Protein AF-A0A357PRB1-F1 (afdb_monomer_lite)

Foldseek 3Di:
DDQDPCAADDPDDDDDAQPDAADPCLLVLLLVLLVQAPAWDWDAHPVRWIKTKGFGPDPVCPVVNCVSCVNRRFRWDWAQDPRVVGRTTITIGTPSNCVVPPRVVVSSVSSNVSNVVPPDDDPPVVSVVSVVVVVVVVD

Sequence (139 aa):
MKIYSCVEHIKDFFNRTSTRSLSLTSTSDAALVSSLCSNVEFLRAKNGLSYFYCFMGHAENVDVCEYLLRRNGFLPRRHISRYMGGNGLVLRIPKTSYVGNAAKNDFLKNVRMNFEKHMGWDYSQQVAQIRAEMAQKTK

Structure (mmCIF, N/CA/C/O backbone):
data_AF-A0A357PRB1-F1
#
_entry.id   AF-A0A357PRB1-F1
#
loop_
_atom_site.group_PDB
_atom_site.id
_atom_site.type_symbol
_atom_site.label_atom_id
_atom_site.label_alt_id
_atom_site.label_comp_id
_atom_site.label_asym_id
_atom_site.label_entity_id
_atom_site.label_seq_id
_atom_site.pdbx_PDB_ins_code
_atom_site.Cartn_x
_atom_site.Cartn_y
_atom_site.Cartn_z
_atom_site.occupancy
_atom_site.B_iso_or_equiv
_atom_site.auth_seq_id
_atom_site.auth_comp_id
_atom_site.auth_asym_id
_atom_site.auth_atom_id
_atom_site.pdbx_PDB_model_num
ATOM 1 N N . MET A 1 1 ? 20.249 -14.865 -5.945 1.00 36.03 1 MET A N 1
ATOM 2 C CA . MET A 1 1 ? 18.871 -14.512 -6.352 1.00 36.03 1 MET A CA 1
ATOM 3 C C . MET A 1 1 ? 18.956 -13.840 -7.721 1.00 36.03 1 MET A C 1
ATOM 5 O O . MET A 1 1 ? 19.604 -12.807 -7.821 1.00 36.03 1 MET A O 1
ATOM 9 N N . LYS A 1 2 ? 18.465 -14.470 -8.800 1.00 32.59 2 LYS A N 1
ATOM 10 C CA . LYS A 1 2 ? 18.529 -13.875 -10.150 1.00 32.59 2 LYS A CA 1
ATOM 11 C C . LYS A 1 2 ? 17.484 -12.762 -10.236 1.00 32.59 2 LYS A C 1
ATOM 13 O O . LYS A 1 2 ? 16.293 -13.052 -10.236 1.00 32.59 2 LYS A O 1
ATOM 18 N N . ILE A 1 3 ? 17.931 -11.509 -10.281 1.00 36.78 3 ILE A N 1
ATOM 19 C CA . ILE A 1 3 ? 17.071 -10.353 -10.548 1.00 36.78 3 ILE A CA 1
ATOM 20 C C . ILE A 1 3 ? 16.748 -10.398 -12.041 1.00 36.78 3 ILE A C 1
ATOM 22 O O . ILE A 1 3 ? 17.558 -10.000 -12.876 1.00 36.78 3 ILE A O 1
ATOM 26 N N . TYR A 1 4 ? 15.594 -10.953 -12.399 1.00 44.44 4 TYR A N 1
ATOM 27 C CA . TYR A 1 4 ? 15.088 -10.824 -13.758 1.00 44.44 4 TYR A CA 1
ATOM 28 C C . TYR A 1 4 ? 14.690 -9.359 -13.963 1.00 44.44 4 TYR A C 1
ATOM 30 O O . TYR A 1 4 ? 13.837 -8.837 -13.248 1.00 44.44 4 TYR A O 1
ATOM 38 N N . SER A 1 5 ? 15.307 -8.669 -14.925 1.00 44.88 5 SER A N 1
ATOM 39 C CA . SER A 1 5 ? 14.973 -7.284 -15.283 1.00 44.88 5 SER A CA 1
ATOM 40 C C . SER A 1 5 ? 13.655 -7.220 -16.074 1.00 44.88 5 SER A C 1
ATOM 42 O O . SER A 1 5 ? 13.574 -6.724 -17.197 1.00 44.88 5 SER A O 1
ATOM 44 N N . CYS A 1 6 ? 12.577 -7.748 -15.498 1.00 55.31 6 CYS A N 1
ATOM 45 C CA . CYS A 1 6 ? 11.247 -7.750 -16.093 1.00 55.31 6 CYS A CA 1
ATOM 46 C C . CYS A 1 6 ? 10.588 -6.379 -15.907 1.00 55.31 6 CYS A C 1
ATOM 48 O O . CYS A 1 6 ? 9.670 -6.224 -15.111 1.00 55.31 6 CYS A O 1
ATOM 50 N N . VAL A 1 7 ? 11.066 -5.361 -16.629 1.00 60.72 7 VAL A N 1
ATOM 51 C CA . VAL A 1 7 ? 10.468 -4.019 -16.567 1.00 60.72 7 VAL A CA 1
ATOM 52 C C . VAL A 1 7 ? 9.040 -4.066 -17.126 1.00 60.72 7 VAL A C 1
ATOM 54 O O . VAL A 1 7 ? 8.821 -4.484 -18.268 1.00 60.72 7 VAL A O 1
ATOM 57 N N . GLU A 1 8 ? 8.064 -3.627 -16.333 1.00 67.19 8 GLU A N 1
ATOM 58 C CA . GLU A 1 8 ? 6.642 -3.739 -16.668 1.00 67.19 8 GLU A CA 1
ATOM 59 C C . GLU A 1 8 ? 6.157 -2.682 -17.649 1.00 67.19 8 GLU A C 1
ATOM 61 O O . GLU A 1 8 ? 6.517 -1.505 -17.567 1.00 67.19 8 GLU A O 1
ATOM 66 N N . HIS A 1 9 ? 5.280 -3.103 -18.561 1.00 64.94 9 HIS A N 1
ATOM 67 C CA . HIS A 1 9 ? 4.575 -2.204 -19.461 1.00 64.94 9 HIS A CA 1
ATOM 68 C C . HIS A 1 9 ? 3.212 -1.831 -18.868 1.00 64.94 9 HIS A C 1
ATOM 70 O O . HIS A 1 9 ? 2.280 -2.634 -18.860 1.00 64.94 9 HIS A O 1
ATOM 76 N N . ILE A 1 10 ? 3.088 -0.592 -18.397 1.00 70.88 10 ILE A N 1
ATOM 77 C CA . ILE A 1 10 ? 1.880 -0.068 -17.756 1.00 70.88 10 ILE A CA 1
ATOM 78 C C . ILE A 1 10 ? 1.281 0.994 -18.670 1.00 70.88 10 ILE A C 1
ATOM 80 O O . ILE A 1 10 ? 1.907 2.024 -18.910 1.00 70.88 10 ILE A O 1
ATOM 84 N N . LYS A 1 11 ? 0.074 0.730 -19.185 1.00 57.97 11 LYS A N 1
ATOM 85 C CA . LYS A 1 11 ? -0.655 1.649 -20.077 1.00 57.97 11 LYS A CA 1
ATOM 86 C C . LYS A 1 11 ? -1.363 2.794 -19.337 1.00 57.97 11 LYS A C 1
ATOM 88 O O . LYS A 1 11 ? -1.885 3.694 -19.984 1.00 57.97 11 LYS A O 1
ATOM 93 N N . ASP A 1 12 ? -1.385 2.772 -18.006 1.00 58.34 12 ASP A N 1
ATOM 94 C CA . ASP A 1 12 ? -2.141 3.742 -17.216 1.00 58.34 12 ASP A CA 1
ATOM 95 C C . ASP A 1 12 ? -1.406 5.090 -17.141 1.00 58.34 12 ASP A C 1
ATOM 97 O O . ASP A 1 12 ? -0.396 5.227 -16.447 1.00 58.34 12 ASP A O 1
ATOM 101 N N . PHE A 1 13 ? -1.961 6.098 -17.815 1.00 52.44 13 PHE A N 1
ATOM 102 C CA . PHE A 1 13 ? -1.603 7.510 -17.677 1.00 52.44 13 PHE A CA 1
ATOM 103 C C . PHE A 1 13 ? -2.659 8.211 -16.814 1.00 52.44 13 PHE A C 1
ATOM 105 O O . PHE A 1 13 ? -3.590 8.792 -17.356 1.00 52.44 13 PHE A O 1
ATOM 112 N N . PHE A 1 14 ? -2.582 8.150 -15.479 1.00 54.34 14 PHE A N 1
ATOM 113 C CA . PHE A 1 14 ? -3.520 8.922 -14.649 1.00 54.34 14 PHE A CA 1
ATOM 114 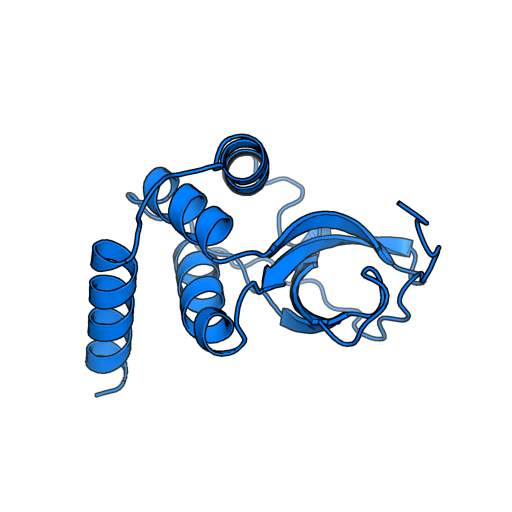C C . PHE A 1 14 ? -2.916 9.509 -13.373 1.00 54.34 14 PHE A C 1
ATOM 116 O O . PHE A 1 14 ? -2.328 8.814 -12.546 1.00 54.34 14 PHE A O 1
ATOM 123 N N . ASN A 1 15 ?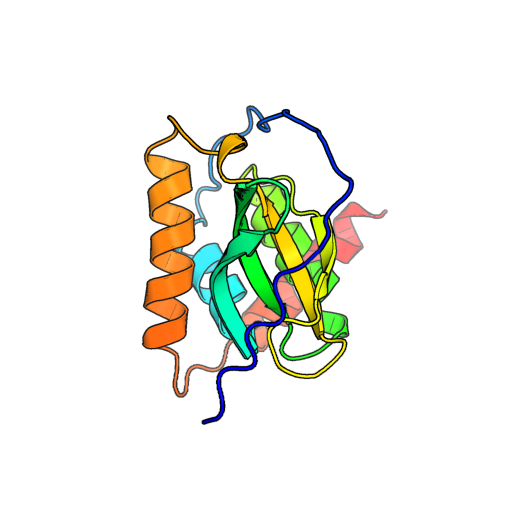 -3.171 10.812 -13.220 1.00 52.44 15 ASN A N 1
ATOM 124 C CA . ASN A 1 15 ? -2.833 11.685 -12.104 1.00 52.44 15 ASN A CA 1
ATOM 125 C C . ASN A 1 15 ? -4.115 12.075 -11.363 1.00 52.44 15 ASN A C 1
ATOM 127 O O . ASN A 1 15 ? -4.751 13.053 -11.745 1.00 52.44 15 ASN A O 1
ATOM 131 N N . ARG A 1 16 ? -4.494 11.363 -10.298 1.00 56.94 16 ARG A N 1
ATOM 132 C CA . ARG A 1 16 ? -5.254 11.993 -9.206 1.00 56.94 16 ARG A CA 1
ATOM 133 C C . ARG A 1 16 ? -4.775 11.462 -7.860 1.00 56.94 16 ARG A C 1
ATOM 135 O O . ARG A 1 16 ? -4.896 10.281 -7.547 1.00 56.94 16 ARG A O 1
ATOM 142 N N . THR A 1 17 ? -4.206 12.375 -7.089 1.00 55.75 17 THR A N 1
ATOM 143 C CA . THR A 1 17 ? -4.000 12.307 -5.644 1.00 55.75 17 THR A CA 1
ATOM 144 C C . THR A 1 17 ? -5.369 12.287 -4.962 1.00 55.75 17 THR A C 1
ATOM 146 O O . THR A 1 17 ? -6.221 13.122 -5.252 1.00 55.75 17 THR A O 1
ATOM 149 N N . SER A 1 18 ? -5.605 11.361 -4.031 1.00 65.56 18 SER A N 1
ATOM 150 C CA . SER A 1 18 ? -6.702 11.559 -3.077 1.00 65.56 18 SER A CA 1
ATOM 151 C C . SER A 1 18 ? -6.336 12.722 -2.147 1.00 65.56 18 SER A C 1
ATOM 153 O O . SER A 1 18 ? -5.207 12.783 -1.648 1.00 65.56 18 SER A O 1
ATOM 155 N N . THR A 1 19 ? -7.278 13.638 -1.912 1.00 68.75 19 THR A N 1
ATOM 156 C CA . THR A 1 19 ? -7.139 14.770 -0.975 1.00 68.75 19 THR A CA 1
ATOM 157 C C . THR A 1 19 ? -7.256 14.343 0.487 1.00 68.75 19 THR A C 1
ATOM 159 O O . THR A 1 19 ? -7.004 15.139 1.386 1.00 68.75 19 THR A O 1
ATOM 162 N N . ARG A 1 20 ? -7.602 13.076 0.744 1.00 78.69 20 ARG A N 1
ATOM 163 C CA . ARG A 1 20 ? -7.745 12.531 2.093 1.00 78.69 20 ARG A CA 1
ATOM 164 C C . ARG A 1 20 ? -6.397 12.523 2.821 1.00 78.69 20 ARG A C 1
ATOM 166 O O . ARG A 1 20 ? -5.379 12.107 2.250 1.00 78.69 20 ARG A O 1
ATOM 173 N N . SER A 1 21 ? -6.421 12.976 4.070 1.00 81.31 21 SER A N 1
ATOM 174 C CA . SER A 1 21 ? -5.319 12.892 5.029 1.00 81.31 21 SER A CA 1
ATOM 175 C C . SER A 1 21 ? -5.082 11.448 5.489 1.00 81.31 21 SER A C 1
ATOM 177 O O . SER A 1 21 ? -5.887 10.551 5.228 1.00 81.31 21 SER A O 1
ATOM 179 N N . LEU A 1 22 ? -3.944 11.218 6.149 1.00 84.38 22 LEU A N 1
ATOM 180 C CA . LEU A 1 22 ? -3.660 9.939 6.798 1.00 84.38 22 LEU A CA 1
ATOM 181 C C . LEU A 1 22 ? -4.655 9.670 7.936 1.00 84.38 22 LEU A C 1
ATOM 183 O O . LEU A 1 22 ? -5.210 10.598 8.525 1.00 84.38 22 LEU A O 1
ATOM 187 N N . SER A 1 23 ? -4.864 8.392 8.250 1.00 86.75 23 SER A N 1
ATOM 188 C CA . SER A 1 23 ? -5.656 7.990 9.411 1.00 86.75 23 SER A CA 1
ATOM 189 C C . SER A 1 23 ? -4.883 8.234 10.709 1.00 86.75 23 SER A C 1
ATOM 191 O O . SER A 1 23 ? -3.657 8.190 10.715 1.00 86.75 23 SER A O 1
ATOM 193 N N . LEU A 1 24 ? -5.586 8.393 11.834 1.00 85.88 24 LEU A N 1
ATOM 194 C CA . LEU A 1 24 ? -4.959 8.413 13.165 1.00 85.88 24 LEU A CA 1
ATOM 195 C C . LEU A 1 24 ? -4.222 7.098 13.480 1.00 85.88 24 LEU A C 1
ATOM 197 O O . LEU A 1 24 ? -3.288 7.084 14.273 1.00 85.88 24 LEU A O 1
ATOM 201 N N . THR A 1 25 ? -4.613 5.995 12.833 1.00 89.44 25 THR A N 1
ATOM 202 C CA . THR A 1 25 ? -3.988 4.672 12.977 1.00 89.44 25 THR A CA 1
ATOM 203 C C . THR A 1 25 ? -2.876 4.411 11.960 1.00 89.44 25 THR A C 1
ATOM 205 O O . THR A 1 25 ? -2.439 3.271 11.826 1.00 89.44 25 THR A O 1
ATOM 208 N N . SER A 1 26 ? -2.385 5.435 11.250 1.00 89.25 26 SER A N 1
ATOM 209 C CA . SER A 1 26 ? -1.477 5.274 10.106 1.00 89.25 26 SER A CA 1
ATOM 210 C C . SER A 1 26 ? -0.213 4.466 10.410 1.00 89.25 26 SER A C 1
ATOM 212 O O . SER A 1 26 ? 0.266 3.735 9.552 1.00 89.25 26 SER A O 1
ATOM 214 N N . THR A 1 27 ? 0.336 4.557 11.622 1.00 89.06 27 THR A N 1
ATOM 215 C CA . THR A 1 27 ? 1.520 3.772 12.013 1.00 89.06 27 THR A CA 1
ATOM 216 C C . THR A 1 27 ? 1.209 2.277 12.105 1.00 89.06 27 THR A C 1
ATOM 218 O O . THR A 1 27 ? 1.973 1.461 11.594 1.00 89.06 27 THR A O 1
ATOM 221 N N . SER A 1 28 ? 0.071 1.923 12.711 1.00 90.44 28 SER A N 1
ATOM 222 C CA . SER A 1 28 ? -0.398 0.533 12.795 1.00 90.44 28 SER A CA 1
ATOM 223 C C . SER A 1 28 ? -0.760 0.002 11.409 1.00 90.44 28 SER A C 1
ATOM 225 O O . SER A 1 28 ? -0.317 -1.072 11.012 1.00 90.44 28 SER A O 1
ATOM 227 N N . ASP A 1 29 ? -1.476 0.811 10.622 1.00 92.62 29 ASP A N 1
ATOM 228 C CA . ASP A 1 29 ? -1.865 0.465 9.256 1.00 92.62 29 ASP A CA 1
ATOM 229 C C . ASP A 1 29 ? -0.632 0.210 8.375 1.00 92.62 29 ASP A C 1
ATOM 231 O O . ASP A 1 29 ? -0.632 -0.721 7.574 1.00 92.62 29 ASP A O 1
ATOM 235 N N . ALA A 1 30 ? 0.440 0.998 8.534 1.00 92.06 30 ALA A N 1
ATOM 236 C CA . ALA A 1 30 ? 1.681 0.794 7.794 1.00 92.06 30 ALA A CA 1
ATOM 237 C C . ALA A 1 30 ? 2.334 -0.558 8.119 1.00 92.06 30 ALA A C 1
ATOM 239 O O . ALA A 1 30 ? 2.817 -1.234 7.213 1.00 92.06 30 ALA A O 1
ATOM 240 N N . ALA A 1 31 ? 2.325 -0.959 9.393 1.00 90.81 31 ALA A N 1
ATOM 241 C CA . ALA A 1 31 ? 2.865 -2.241 9.837 1.00 90.81 31 ALA A CA 1
ATOM 242 C C . ALA A 1 31 ? 2.022 -3.432 9.339 1.00 90.81 31 ALA A C 1
ATOM 244 O O . ALA A 1 31 ? 2.560 -4.423 8.840 1.00 90.81 31 ALA A O 1
ATOM 245 N N . LEU A 1 32 ? 0.693 -3.293 9.365 1.00 91.25 32 LEU A N 1
ATOM 246 C CA . LEU A 1 32 ? -0.229 -4.284 8.807 1.00 91.25 32 LEU A CA 1
ATOM 247 C C . LEU A 1 32 ? -0.065 -4.447 7.295 1.00 91.25 32 LEU A C 1
ATOM 249 O O . LEU A 1 32 ? -0.015 -5.566 6.799 1.00 91.25 32 LEU A O 1
ATOM 253 N N . VAL A 1 33 ? 0.061 -3.349 6.543 1.00 92.31 33 VAL A N 1
ATOM 254 C CA . VAL A 1 33 ? 0.303 -3.441 5.094 1.00 92.31 33 VAL A CA 1
ATOM 255 C C . VAL A 1 33 ? 1.599 -4.201 4.822 1.00 92.31 33 VAL A C 1
ATOM 257 O O . VAL A 1 33 ? 1.619 -5.052 3.937 1.00 92.31 33 VAL A O 1
ATOM 260 N N . SER A 1 34 ? 2.666 -3.940 5.581 1.00 91.12 34 SER A N 1
ATOM 261 C CA . SER A 1 34 ? 3.928 -4.657 5.394 1.00 91.12 34 SER A CA 1
ATOM 262 C C . SER A 1 34 ? 3.852 -6.143 5.728 1.00 91.12 34 SER A C 1
ATOM 264 O O . SER A 1 34 ? 4.427 -6.932 4.986 1.00 91.12 34 SER A O 1
ATOM 266 N N . SER A 1 35 ? 3.133 -6.546 6.780 1.00 90.12 35 SER A N 1
ATOM 267 C CA . SER A 1 35 ? 3.041 -7.961 7.173 1.00 90.12 35 SER A CA 1
ATOM 268 C C . SER A 1 35 ? 2.210 -8.809 6.205 1.00 90.12 35 SER A C 1
ATOM 270 O O . SER A 1 35 ? 2.413 -10.014 6.094 1.00 90.12 35 SER A O 1
ATOM 272 N N . LEU A 1 36 ? 1.298 -8.181 5.462 1.00 89.94 36 LEU A N 1
ATOM 273 C CA . LEU A 1 36 ? 0.453 -8.836 4.461 1.00 89.94 36 LEU A CA 1
ATOM 274 C C . LEU A 1 36 ? 1.143 -9.029 3.097 1.00 89.94 36 LEU A C 1
ATOM 276 O O . LEU A 1 36 ? 0.601 -9.711 2.213 1.00 89.94 36 LEU A O 1
ATOM 280 N N . CYS A 1 37 ? 2.315 -8.420 2.909 1.00 89.94 37 CYS A N 1
ATOM 281 C CA . CYS A 1 37 ? 3.069 -8.441 1.662 1.00 89.94 37 CYS A CA 1
ATOM 282 C C . CYS A 1 37 ? 4.204 -9.476 1.688 1.00 89.94 37 CYS A C 1
ATOM 284 O O . CYS A 1 37 ? 4.864 -9.666 2.701 1.00 89.94 37 CYS A O 1
ATOM 286 N N . SER A 1 38 ? 4.473 -10.107 0.543 1.00 88.62 38 SER A N 1
ATOM 287 C CA . SER A 1 38 ? 5.670 -10.930 0.314 1.00 88.62 38 SER A CA 1
ATOM 288 C C . SER A 1 38 ? 6.895 -10.094 -0.055 1.00 88.62 38 SER A C 1
ATOM 290 O O . SER A 1 38 ? 8.022 -10.525 0.168 1.00 88.62 38 SER A O 1
ATOM 292 N N . ASN A 1 39 ? 6.682 -8.915 -0.643 1.00 88.56 39 ASN A N 1
ATOM 293 C CA . ASN A 1 39 ? 7.716 -7.923 -0.917 1.00 88.56 39 ASN A CA 1
ATOM 294 C C . ASN A 1 39 ? 7.098 -6.520 -0.995 1.00 88.56 39 ASN A C 1
ATOM 296 O O . ASN A 1 39 ? 5.931 -6.364 -1.367 1.00 88.56 39 ASN A O 1
ATOM 300 N N . VAL A 1 40 ? 7.883 -5.491 -0.686 1.00 89.75 40 VAL A N 1
ATOM 301 C CA . VAL A 1 40 ? 7.482 -4.088 -0.801 1.00 89.75 40 VAL A CA 1
ATOM 302 C C . VAL A 1 40 ? 8.624 -3.282 -1.407 1.00 89.75 40 VAL A C 1
ATOM 304 O O . VAL A 1 40 ? 9.700 -3.194 -0.821 1.00 89.75 40 VAL A O 1
ATOM 307 N N . GLU A 1 41 ? 8.400 -2.652 -2.562 1.00 89.19 41 GLU A N 1
ATOM 308 C CA . GLU A 1 41 ? 9.498 -2.019 -3.297 1.00 89.19 41 GLU A CA 1
ATOM 309 C C . GLU A 1 41 ? 9.088 -0.801 -4.133 1.00 89.19 41 GLU A C 1
ATOM 311 O O . GLU A 1 41 ? 7.969 -0.694 -4.632 1.00 89.19 41 GLU A O 1
ATOM 316 N N . PHE A 1 42 ? 10.022 0.135 -4.315 1.00 89.19 42 PHE A N 1
ATOM 317 C CA . PHE A 1 42 ? 9.863 1.249 -5.248 1.00 89.19 42 PHE A CA 1
ATOM 318 C C . PHE A 1 42 ? 10.481 0.870 -6.591 1.00 89.19 42 PHE A C 1
ATOM 320 O O . PHE A 1 42 ? 11.701 0.799 -6.711 1.00 89.19 42 PHE A O 1
ATOM 327 N N . LEU A 1 43 ? 9.649 0.679 -7.613 1.00 87.31 43 LEU A N 1
ATOM 328 C CA . LEU A 1 43 ? 10.098 0.235 -8.931 1.00 87.31 43 LEU A CA 1
ATOM 329 C C . LEU A 1 43 ? 9.697 1.236 -10.010 1.00 87.31 43 LEU A C 1
ATOM 331 O O . LEU A 1 43 ? 8.638 1.871 -9.961 1.00 87.31 43 LEU A O 1
ATOM 335 N N . ARG A 1 44 ? 10.563 1.376 -11.014 1.00 84.62 44 ARG A N 1
ATOM 336 C CA . ARG A 1 44 ? 10.298 2.178 -12.209 1.00 84.62 44 ARG A CA 1
ATOM 337 C C . ARG A 1 44 ? 9.794 1.274 -13.329 1.00 84.62 44 ARG A C 1
ATOM 339 O O . ARG A 1 44 ? 10.460 0.300 -13.674 1.00 84.62 44 ARG A O 1
ATOM 346 N N . ALA A 1 45 ? 8.641 1.614 -13.896 1.00 80.81 45 ALA A N 1
ATOM 347 C CA . ALA A 1 45 ? 8.059 0.904 -15.033 1.00 80.81 45 ALA A CA 1
ATOM 348 C C . ALA A 1 45 ? 8.609 1.424 -16.374 1.00 80.81 45 ALA A C 1
ATOM 350 O O . ALA A 1 45 ? 9.241 2.482 -16.435 1.00 80.81 45 ALA A O 1
ATOM 351 N N . LYS A 1 46 ? 8.340 0.704 -17.476 1.00 77.06 46 LYS A N 1
ATOM 352 C CA . LYS A 1 46 ? 8.822 1.066 -18.828 1.00 77.06 46 LYS A CA 1
ATOM 353 C C . LYS A 1 46 ? 8.273 2.397 -19.332 1.00 77.06 46 LYS A C 1
ATOM 355 O O . LYS A 1 46 ? 8.921 3.045 -20.142 1.00 77.06 46 LYS A O 1
ATOM 360 N N . ASN A 1 47 ? 7.112 2.822 -18.836 1.00 76.62 47 ASN A N 1
ATOM 361 C CA . ASN A 1 47 ? 6.537 4.135 -19.143 1.00 76.62 47 ASN A CA 1
ATOM 362 C C . ASN A 1 47 ? 7.300 5.303 -18.477 1.00 76.62 47 ASN A C 1
ATOM 364 O O . ASN A 1 47 ? 6.880 6.451 -18.575 1.00 76.62 47 ASN A O 1
ATOM 368 N N . GLY A 1 48 ? 8.398 5.021 -17.767 1.00 78.69 48 GLY A N 1
ATOM 369 C CA . GLY A 1 48 ? 9.248 6.017 -17.127 1.00 78.69 48 GLY A CA 1
ATOM 370 C C . GLY A 1 48 ? 8.762 6.466 -15.750 1.00 78.69 48 GLY A C 1
ATOM 371 O O . GLY A 1 48 ? 9.528 7.142 -15.059 1.00 78.69 48 GLY A O 1
ATOM 372 N N . LEU A 1 49 ? 7.562 6.060 -15.325 1.00 82.94 49 LEU A N 1
ATOM 373 C CA . LEU A 1 49 ? 6.980 6.411 -14.032 1.00 82.94 49 LEU A CA 1
ATOM 374 C C . LEU A 1 49 ? 7.464 5.468 -12.923 1.00 82.94 49 LEU A C 1
ATOM 376 O O . LEU A 1 49 ? 7.695 4.275 -13.133 1.00 82.94 49 LEU A O 1
ATOM 380 N N . SER A 1 50 ? 7.608 6.020 -11.720 1.00 87.19 50 SER A N 1
ATOM 381 C CA . SER A 1 50 ? 7.913 5.259 -10.508 1.00 87.19 50 SER A CA 1
ATOM 382 C C . SER A 1 50 ? 6.640 4.943 -9.741 1.00 87.19 50 SER A C 1
ATOM 384 O O . SER A 1 50 ? 5.767 5.802 -9.597 1.00 87.19 50 SER A O 1
ATOM 386 N N . TYR A 1 51 ? 6.575 3.737 -9.195 1.00 88.94 51 TYR A N 1
ATOM 387 C CA . TYR A 1 51 ? 5.473 3.278 -8.368 1.00 88.94 51 TYR A CA 1
ATOM 388 C C . TYR A 1 51 ? 6.023 2.630 -7.103 1.00 88.94 51 TYR A C 1
ATOM 390 O O . TYR A 1 51 ? 7.102 2.038 -7.106 1.00 88.94 51 TYR A O 1
ATOM 398 N N . PHE A 1 52 ? 5.256 2.734 -6.031 1.00 91.50 52 PHE A N 1
ATOM 399 C CA . PHE A 1 52 ? 5.408 1.880 -4.869 1.00 91.50 52 PHE A CA 1
ATOM 400 C C . PHE A 1 52 ? 4.580 0.615 -5.080 1.00 91.50 52 PHE A C 1
ATOM 402 O O . PHE A 1 52 ? 3.384 0.715 -5.362 1.00 91.50 52 PHE A O 1
ATOM 409 N N . TYR A 1 53 ? 5.216 -0.544 -4.976 1.00 91.31 53 TYR A N 1
ATOM 410 C CA . TYR A 1 53 ? 4.607 -1.856 -5.131 1.00 91.31 53 TYR A CA 1
ATOM 411 C C . TYR A 1 53 ? 4.505 -2.555 -3.784 1.00 91.31 53 TYR A C 1
ATOM 413 O O . TYR A 1 53 ? 5.496 -2.699 -3.076 1.00 91.31 53 TYR A O 1
ATOM 421 N N . CYS A 1 54 ? 3.311 -3.053 -3.495 1.00 92.06 54 CYS A N 1
ATOM 422 C CA . CYS A 1 54 ? 3.040 -4.024 -2.451 1.00 92.06 54 CYS A CA 1
ATOM 423 C C . CYS A 1 54 ? 2.748 -5.360 -3.138 1.00 92.06 54 CYS A C 1
ATOM 425 O O . CYS A 1 54 ? 1.685 -5.518 -3.746 1.00 92.06 54 CYS A O 1
ATOM 427 N N . PHE A 1 55 ? 3.681 -6.305 -3.073 1.00 90.62 55 PHE A N 1
ATOM 428 C CA . PHE A 1 55 ? 3.484 -7.660 -3.578 1.00 90.62 55 PHE A CA 1
ATOM 429 C C . PHE A 1 55 ? 2.755 -8.473 -2.525 1.00 90.62 55 PHE A C 1
ATOM 431 O O . PHE A 1 55 ? 3.225 -8.569 -1.398 1.00 90.62 55 PHE A O 1
ATOM 438 N N . MET A 1 56 ? 1.596 -9.036 -2.859 1.00 91.00 56 MET A N 1
ATOM 439 C CA . MET A 1 56 ? 0.794 -9.748 -1.866 1.00 91.00 56 MET A CA 1
ATOM 440 C C . MET A 1 56 ? 1.467 -11.068 -1.472 1.00 91.00 56 MET A C 1
ATOM 442 O O . MET A 1 56 ? 2.001 -11.774 -2.329 1.00 91.00 56 MET A O 1
ATOM 446 N N . GLY A 1 57 ? 1.444 -11.410 -0.179 1.00 84.12 57 GLY A N 1
ATOM 447 C CA . GLY A 1 57 ? 1.832 -12.751 0.281 1.00 84.12 57 GLY A CA 1
ATOM 448 C C . GLY A 1 57 ? 0.804 -13.806 -0.124 1.00 84.12 57 GLY A C 1
ATOM 449 O O . GLY A 1 57 ? 1.151 -14.861 -0.644 1.00 84.12 57 GLY A O 1
ATOM 450 N N . HIS A 1 58 ? -0.476 -13.460 0.025 1.00 86.25 58 HIS A N 1
ATOM 451 C CA . HIS A 1 58 ? -1.621 -14.280 -0.362 1.00 86.25 58 HIS A CA 1
ATOM 452 C C . HIS A 1 58 ? -2.659 -13.418 -1.085 1.00 86.25 58 HIS A C 1
ATOM 454 O O . HIS A 1 58 ? -2.841 -12.247 -0.748 1.00 86.25 58 HIS A O 1
ATOM 460 N N . ALA A 1 59 ? -3.358 -13.985 -2.072 1.00 85.81 59 ALA A N 1
ATOM 461 C CA . ALA A 1 59 ? -4.306 -13.235 -2.902 1.00 85.81 59 ALA A CA 1
ATOM 462 C C . ALA A 1 59 ? -5.462 -12.618 -2.091 1.00 85.81 59 ALA A C 1
ATOM 464 O O . ALA A 1 59 ? -5.870 -11.496 -2.367 1.00 85.81 59 ALA A O 1
ATOM 465 N N . GLU A 1 60 ? -5.929 -13.307 -1.050 1.00 86.62 60 GLU A N 1
ATOM 466 C CA . GLU A 1 60 ? -6.978 -12.852 -0.121 1.00 86.62 60 GLU A CA 1
ATOM 467 C C . GLU A 1 60 ? -6.628 -11.577 0.664 1.00 86.62 60 GLU A C 1
ATOM 469 O O . GLU A 1 60 ? -7.513 -10.876 1.153 1.00 86.62 60 GLU A O 1
ATOM 474 N N . ASN A 1 61 ? -5.341 -11.240 0.780 1.00 89.12 61 ASN A N 1
ATOM 475 C CA . ASN A 1 61 ? -4.903 -10.055 1.514 1.00 89.12 61 ASN A CA 1
ATOM 476 C C . ASN A 1 61 ? -5.040 -8.771 0.692 1.00 89.12 61 ASN A C 1
ATOM 478 O O . ASN A 1 61 ? -4.936 -7.677 1.249 1.00 89.12 61 ASN A O 1
ATOM 482 N N . VAL A 1 62 ? -5.294 -8.881 -0.618 1.00 91.88 62 VAL A N 1
ATOM 483 C CA . VAL A 1 62 ? -5.366 -7.724 -1.519 1.00 91.88 62 VAL A CA 1
ATOM 484 C C . VAL A 1 62 ? -6.440 -6.730 -1.090 1.00 91.88 62 VAL A C 1
ATOM 486 O O . VAL A 1 62 ? -6.196 -5.526 -1.113 1.00 91.88 62 VAL A O 1
ATOM 489 N N . ASP A 1 63 ? -7.599 -7.223 -0.651 1.00 92.06 63 ASP A N 1
ATOM 490 C CA . ASP A 1 63 ? -8.730 -6.382 -0.261 1.00 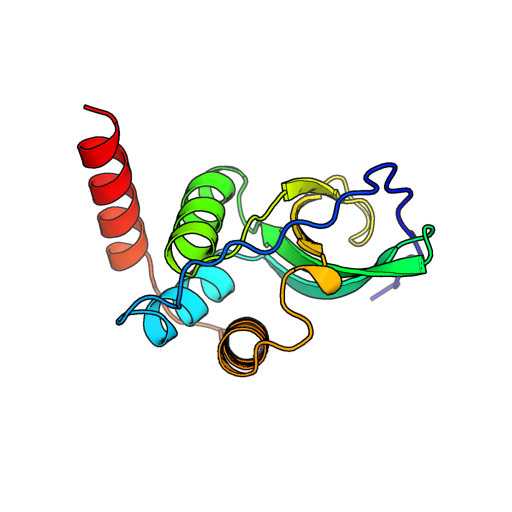92.06 63 ASP A CA 1
ATOM 491 C C . ASP A 1 63 ? -8.415 -5.615 1.032 1.00 92.06 63 ASP A C 1
ATOM 493 O O . ASP A 1 63 ? -8.678 -4.415 1.127 1.00 92.06 63 ASP A O 1
ATOM 497 N N . VAL A 1 64 ? -7.770 -6.284 1.995 1.00 92.81 64 VAL A N 1
ATOM 498 C CA . VAL A 1 64 ? -7.342 -5.695 3.273 1.00 92.81 64 VAL A CA 1
ATOM 499 C C . VAL A 1 64 ? -6.269 -4.631 3.040 1.00 92.81 64 VAL A C 1
ATOM 501 O O . VAL A 1 64 ? -6.409 -3.497 3.499 1.00 92.81 64 VAL A O 1
ATOM 504 N N . CYS A 1 65 ? -5.223 -4.955 2.274 1.00 93.06 65 CYS A N 1
ATOM 505 C CA . CYS A 1 65 ? -4.171 -4.002 1.924 1.00 93.06 65 CYS A CA 1
ATOM 506 C C . CYS A 1 65 ? -4.731 -2.793 1.166 1.00 93.06 65 CYS A C 1
ATOM 508 O O . CYS A 1 65 ? -4.375 -1.650 1.459 1.00 93.06 65 CYS A O 1
ATOM 510 N N . GLU A 1 66 ? -5.634 -3.018 0.208 1.00 93.69 66 GLU A N 1
ATOM 511 C CA . GLU A 1 66 ? -6.279 -1.939 -0.536 1.00 93.69 66 GLU A CA 1
ATOM 512 C C . GLU A 1 66 ? -7.103 -1.036 0.388 1.00 93.69 66 GLU A C 1
ATOM 514 O O . GLU A 1 66 ? -7.014 0.191 0.279 1.00 93.69 66 GLU A O 1
ATOM 519 N N . TYR A 1 67 ? -7.861 -1.616 1.320 1.00 92.94 67 TYR A N 1
ATOM 520 C CA . TYR A 1 67 ? -8.630 -0.863 2.306 1.00 92.94 67 TYR A CA 1
ATOM 521 C C . TYR A 1 67 ? -7.732 -0.001 3.202 1.00 92.94 67 TYR A C 1
ATOM 523 O O . TYR A 1 67 ? -7.986 1.199 3.329 1.00 92.94 67 TYR A O 1
ATOM 531 N N . LEU A 1 68 ? -6.658 -0.562 3.766 1.00 93.50 68 LEU A N 1
ATOM 532 C CA . LEU A 1 68 ? -5.720 0.168 4.631 1.00 93.50 68 LEU A CA 1
ATOM 533 C C . LEU A 1 68 ? -5.046 1.334 3.893 1.00 93.50 68 LEU A C 1
ATOM 535 O O . LEU A 1 68 ? -4.948 2.448 4.417 1.00 93.50 68 LEU A O 1
ATOM 539 N N . LEU A 1 69 ? -4.650 1.121 2.638 1.00 92.81 69 LEU A N 1
ATOM 540 C CA . LEU A 1 69 ? -4.084 2.171 1.793 1.00 92.81 69 LEU A CA 1
ATOM 541 C C . LEU A 1 69 ? -5.119 3.267 1.487 1.00 92.81 69 LEU A C 1
ATOM 543 O O . LEU A 1 69 ? -4.821 4.455 1.618 1.00 92.81 69 LEU A O 1
ATOM 547 N N . ARG A 1 70 ? -6.362 2.901 1.151 1.00 91.06 70 ARG A N 1
ATOM 548 C CA . ARG A 1 70 ? -7.455 3.864 0.907 1.00 91.06 70 ARG A CA 1
ATOM 549 C C . ARG A 1 70 ? -7.851 4.647 2.156 1.00 91.06 70 ARG A C 1
ATOM 551 O O . ARG A 1 70 ? -8.122 5.849 2.066 1.00 91.06 70 ARG A O 1
ATOM 558 N N . ARG A 1 71 ? -7.855 3.995 3.320 1.00 89.38 71 ARG A N 1
ATOM 559 C CA . ARG A 1 71 ? -8.069 4.615 4.636 1.00 89.38 71 ARG A CA 1
ATOM 560 C C . ARG A 1 71 ? -7.027 5.700 4.913 1.00 89.38 71 ARG A C 1
ATOM 562 O O . ARG A 1 71 ? -7.386 6.741 5.452 1.00 89.38 71 ARG A O 1
ATOM 569 N N . ASN A 1 72 ? -5.794 5.500 4.449 1.00 90.88 72 ASN A N 1
ATOM 570 C CA . ASN A 1 72 ? -4.689 6.458 4.532 1.00 90.88 72 ASN A CA 1
ATOM 571 C C . ASN A 1 72 ? -4.575 7.381 3.302 1.00 90.88 72 ASN A C 1
ATOM 573 O O . ASN A 1 72 ? -3.543 8.000 3.052 1.00 90.88 72 ASN A O 1
ATOM 577 N N . GLY A 1 73 ? -5.643 7.501 2.511 1.00 87.94 73 GLY A N 1
ATOM 578 C CA . GLY A 1 73 ? -5.705 8.469 1.420 1.00 87.94 73 GLY A CA 1
ATOM 579 C C . GLY A 1 73 ? -4.827 8.128 0.218 1.00 87.94 73 GLY A C 1
ATOM 580 O O . GLY A 1 73 ? -4.466 9.024 -0.548 1.00 87.94 73 GLY A O 1
ATOM 581 N N . PHE A 1 74 ? -4.495 6.856 0.017 1.00 89.50 74 PHE A N 1
ATOM 582 C CA . PHE A 1 74 ? -3.914 6.366 -1.228 1.00 89.50 74 PHE A CA 1
ATOM 583 C C . PHE A 1 74 ? -4.998 5.796 -2.142 1.00 89.50 74 PHE A C 1
ATOM 585 O O . PHE A 1 74 ? -6.057 5.362 -1.698 1.00 89.50 74 PHE A O 1
ATOM 592 N N . LEU A 1 75 ? -4.734 5.792 -3.445 1.00 87.75 75 LEU A N 1
ATOM 593 C CA . LEU A 1 75 ? -5.591 5.149 -4.440 1.00 87.75 75 LEU A CA 1
ATOM 594 C C . LEU A 1 75 ? -4.778 4.052 -5.129 1.00 87.75 75 LEU A C 1
ATOM 596 O O . LEU A 1 75 ? -4.274 4.272 -6.234 1.00 87.75 75 LEU A O 1
ATOM 600 N N . PRO A 1 76 ? -4.573 2.904 -4.458 1.00 89.88 76 PRO A N 1
ATOM 601 C CA . PRO A 1 76 ? -3.808 1.815 -5.038 1.00 89.88 76 PRO A CA 1
ATOM 602 C C . PRO A 1 76 ? -4.551 1.210 -6.230 1.00 89.88 76 PRO A C 1
ATOM 604 O O . PRO A 1 76 ? -5.781 1.230 -6.310 1.00 89.88 76 PRO A O 1
ATOM 607 N N . ARG A 1 77 ? -3.791 0.652 -7.169 1.00 88.44 77 ARG A N 1
ATOM 608 C CA . ARG A 1 77 ? -4.321 -0.103 -8.305 1.00 88.44 77 ARG A CA 1
ATOM 609 C C . ARG A 1 77 ? -3.870 -1.546 -8.204 1.00 88.44 77 ARG A C 1
ATOM 611 O O . ARG A 1 77 ? -2.684 -1.799 -8.012 1.00 88.44 77 ARG A O 1
ATOM 618 N N . ARG A 1 78 ? -4.807 -2.476 -8.377 1.00 90.00 78 ARG A N 1
ATOM 619 C CA . ARG A 1 78 ? -4.478 -3.891 -8.552 1.00 90.00 78 ARG A CA 1
ATOM 620 C C . ARG A 1 78 ? -3.751 -4.075 -9.877 1.00 90.00 78 ARG A C 1
ATOM 622 O O . ARG A 1 78 ? -4.133 -3.488 -10.890 1.00 90.00 78 ARG A O 1
ATOM 629 N N . HIS A 1 79 ? -2.699 -4.872 -9.864 1.00 86.12 79 HIS A N 1
ATOM 630 C CA . HIS A 1 79 ? -1.945 -5.234 -11.051 1.00 86.12 79 HIS A CA 1
ATOM 631 C C . HIS A 1 79 ? -1.419 -6.662 -10.909 1.00 86.12 79 HIS A C 1
ATOM 633 O O . HIS A 1 79 ? -1.234 -7.148 -9.797 1.00 86.12 79 HIS A O 1
ATOM 639 N N . ILE A 1 80 ? -1.184 -7.331 -12.034 1.00 86.31 80 ILE A N 1
ATOM 640 C CA . ILE A 1 80 ? -0.454 -8.595 -12.061 1.00 86.31 80 ILE A CA 1
ATOM 641 C C . ILE A 1 80 ? 0.964 -8.267 -12.493 1.00 86.31 80 ILE A C 1
ATOM 643 O O . ILE A 1 80 ? 1.200 -7.931 -13.655 1.00 86.31 80 ILE A O 1
ATOM 647 N N . SER A 1 81 ? 1.872 -8.313 -11.527 1.00 82.00 81 SER A N 1
ATOM 648 C CA . SER A 1 81 ? 3.267 -7.975 -11.729 1.00 82.00 81 SER A CA 1
ATOM 649 C C . SER A 1 81 ? 4.050 -9.149 -12.305 1.00 82.00 81 SER A C 1
ATOM 651 O O . SER A 1 81 ? 3.736 -10.297 -12.010 1.00 82.00 81 SER A O 1
ATOM 653 N N . ARG A 1 82 ? 5.084 -8.854 -13.100 1.00 79.31 82 ARG A N 1
ATOM 654 C CA . ARG A 1 82 ? 6.092 -9.805 -13.595 1.00 79.31 82 ARG A CA 1
ATOM 655 C C . ARG A 1 82 ? 7.482 -9.586 -12.986 1.00 79.31 82 ARG A C 1
ATOM 657 O O . ARG A 1 82 ? 8.384 -10.364 -13.285 1.00 79.31 82 ARG A O 1
ATOM 664 N N . TYR A 1 83 ? 7.677 -8.564 -12.146 1.00 72.31 83 TYR A N 1
ATOM 665 C CA . TYR A 1 83 ? 8.989 -8.228 -11.568 1.00 72.31 83 TYR A CA 1
ATOM 666 C C . TYR A 1 83 ? 9.612 -9.365 -10.743 1.00 72.31 83 TYR A C 1
ATOM 668 O O . TYR A 1 83 ? 10.828 -9.519 -10.740 1.00 72.31 83 TYR A O 1
ATOM 676 N N . MET A 1 84 ? 8.797 -10.191 -10.084 1.00 66.75 84 MET A N 1
ATOM 677 C CA . MET A 1 84 ? 9.264 -11.246 -9.171 1.00 66.75 84 MET A CA 1
ATOM 678 C C . MET A 1 84 ? 9.363 -12.636 -9.828 1.00 66.75 84 MET A C 1
ATOM 680 O O . MET A 1 84 ? 9.323 -13.650 -9.140 1.00 66.75 84 MET A O 1
ATOM 684 N N . GLY A 1 85 ? 9.468 -12.717 -11.161 1.00 59.19 85 GLY A N 1
ATOM 685 C CA . GLY A 1 85 ? 9.611 -14.000 -11.870 1.00 59.19 85 GLY A CA 1
ATOM 686 C C . GLY A 1 85 ? 8.336 -14.858 -11.932 1.00 59.19 85 GLY A C 1
ATOM 687 O O . GLY A 1 85 ? 8.399 -16.012 -12.342 1.00 59.19 85 GLY A O 1
ATOM 688 N N . GLY A 1 86 ? 7.179 -14.296 -11.568 1.00 61.47 86 GLY A N 1
ATOM 689 C CA . GLY A 1 86 ? 5.855 -14.918 -11.661 1.00 61.47 86 GLY A CA 1
ATOM 690 C C . GLY A 1 86 ? 4.749 -13.862 -11.733 1.00 61.47 86 GLY A C 1
ATOM 691 O O . GLY A 1 86 ? 5.029 -12.683 -11.537 1.00 61.47 86 GLY A O 1
ATOM 692 N N . ASN A 1 87 ? 3.507 -14.277 -12.017 1.00 64.56 87 ASN A N 1
ATOM 693 C CA . ASN A 1 87 ? 2.313 -13.415 -12.059 1.00 64.56 87 ASN A CA 1
ATOM 694 C C . ASN A 1 87 ? 1.822 -13.083 -10.635 1.00 64.56 87 ASN A C 1
ATOM 696 O O . ASN A 1 87 ? 0.793 -13.590 -10.187 1.00 64.56 87 ASN A O 1
ATOM 700 N N . GLY A 1 88 ? 2.572 -12.261 -9.904 1.00 77.00 88 GLY A N 1
ATOM 701 C CA . GLY A 1 88 ? 2.213 -11.865 -8.541 1.00 77.00 88 GLY A CA 1
ATOM 702 C C . GLY A 1 88 ? 1.098 -10.822 -8.539 1.00 77.00 88 GLY A C 1
ATOM 703 O O . GLY A 1 88 ? 1.211 -9.803 -9.221 1.00 77.00 88 GLY A O 1
ATOM 704 N N . LEU A 1 89 ? 0.030 -11.040 -7.767 1.00 88.56 89 LEU A N 1
ATOM 705 C CA . LEU A 1 89 ? -0.958 -9.992 -7.513 1.00 88.56 89 LEU A CA 1
ATOM 706 C C . LEU A 1 89 ? -0.316 -8.900 -6.654 1.00 88.56 89 LEU A C 1
ATOM 708 O O . LEU A 1 89 ? 0.220 -9.172 -5.579 1.00 88.56 89 LEU A O 1
ATOM 712 N N . VAL A 1 90 ? -0.377 -7.661 -7.133 1.00 90.56 90 VAL A N 1
ATOM 713 C CA . VAL A 1 90 ? 0.213 -6.506 -6.457 1.00 90.56 90 VAL A CA 1
ATOM 714 C C . VAL A 1 90 ? -0.776 -5.361 -6.349 1.00 90.56 90 VAL A C 1
ATOM 716 O O . VAL A 1 90 ? -1.669 -5.192 -7.184 1.00 90.56 90 VAL A O 1
ATOM 719 N N . LEU A 1 91 ? -0.547 -4.520 -5.349 1.00 92.31 91 LEU A N 1
ATOM 720 C CA . LEU A 1 91 ? -1.073 -3.166 -5.317 1.00 92.31 91 LEU A CA 1
ATOM 721 C C . LEU A 1 91 ? 0.049 -2.206 -5.683 1.00 92.31 91 LEU A C 1
ATOM 723 O O . LEU A 1 91 ? 1.125 -2.247 -5.093 1.00 92.31 91 LEU A O 1
ATOM 727 N N . ARG A 1 92 ? -0.208 -1.328 -6.649 1.00 90.50 92 ARG A N 1
ATOM 728 C CA . ARG A 1 92 ? 0.726 -0.273 -7.047 1.00 90.50 92 ARG A CA 1
ATOM 729 C C . ARG A 1 92 ? 0.166 1.106 -6.745 1.00 90.50 92 ARG A C 1
ATOM 731 O O . ARG A 1 92 ? -1.022 1.359 -6.955 1.00 90.50 92 ARG A O 1
ATOM 738 N N . ILE A 1 93 ? 1.033 2.011 -6.314 1.00 90.44 93 ILE A N 1
ATOM 739 C CA . ILE A 1 93 ? 0.709 3.413 -6.047 1.00 90.44 93 ILE A CA 1
ATOM 740 C C . ILE A 1 93 ? 1.670 4.282 -6.867 1.00 90.44 93 ILE A C 1
ATOM 742 O O . ILE A 1 93 ? 2.881 4.197 -6.657 1.00 90.44 93 ILE A O 1
ATOM 746 N N . PRO A 1 94 ? 1.182 5.102 -7.812 1.00 88.12 94 PRO A N 1
ATOM 747 C CA . PRO A 1 94 ? 2.053 5.960 -8.609 1.00 88.12 94 PRO A CA 1
ATOM 748 C C . PRO A 1 94 ? 2.699 7.037 -7.738 1.00 88.12 94 PRO A C 1
ATOM 750 O O . PRO A 1 94 ? 2.025 7.682 -6.940 1.00 88.12 94 PRO A O 1
ATOM 753 N N . LYS A 1 95 ? 3.995 7.298 -7.936 1.00 86.88 95 LYS A N 1
ATOM 754 C CA . LYS A 1 95 ? 4.727 8.326 -7.179 1.00 86.88 95 LYS A CA 1
ATOM 755 C C . LYS A 1 95 ? 4.079 9.704 -7.279 1.00 86.88 95 LYS A C 1
ATOM 757 O O . LYS A 1 95 ? 4.045 10.450 -6.304 1.00 86.88 95 LYS A O 1
ATOM 762 N N . THR A 1 96 ? 3.498 10.020 -8.432 1.00 83.31 96 THR A N 1
ATOM 763 C CA . THR A 1 96 ? 2.773 11.276 -8.652 1.00 83.31 96 THR A CA 1
ATOM 764 C C . THR A 1 96 ? 1.559 11.445 -7.733 1.00 83.31 96 THR A C 1
ATOM 766 O O . THR A 1 96 ? 1.157 12.576 -7.487 1.00 83.31 96 THR A O 1
ATOM 769 N N . SER A 1 97 ? 1.004 10.370 -7.152 1.00 81.88 97 SER A N 1
ATOM 770 C CA . SER A 1 97 ? -0.128 10.462 -6.218 1.00 81.88 97 SER A CA 1
ATOM 771 C C . SER A 1 97 ? 0.262 10.802 -4.776 1.00 81.88 97 SER A C 1
ATOM 773 O O . SER A 1 97 ? -0.599 10.787 -3.896 1.00 81.88 97 SER A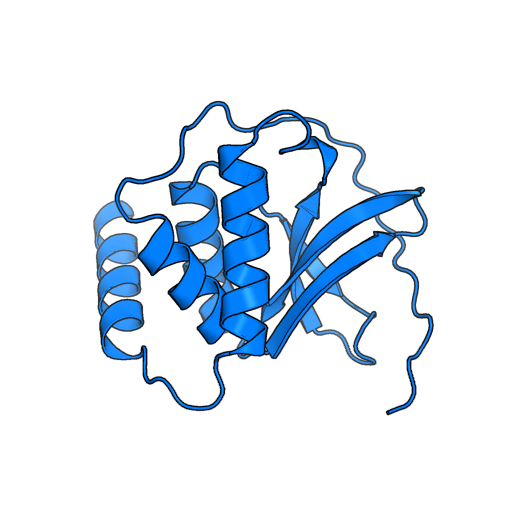 O 1
ATOM 775 N N . TYR A 1 98 ? 1.542 11.027 -4.494 1.00 84.69 98 TYR A N 1
ATOM 776 C CA . TYR A 1 98 ? 2.015 11.415 -3.163 1.00 84.69 98 TYR A CA 1
ATOM 777 C C . TYR A 1 98 ? 3.274 12.299 -3.193 1.00 84.69 98 TYR A C 1
ATOM 779 O O . TYR A 1 98 ? 3.737 12.748 -2.141 1.00 84.69 98 TYR A O 1
ATOM 787 N N . VAL A 1 99 ? 3.834 12.589 -4.374 1.00 77.50 99 VAL A N 1
ATOM 788 C CA . VAL A 1 99 ? 4.941 13.540 -4.532 1.00 77.50 99 VAL A CA 1
ATOM 789 C C . VAL A 1 99 ? 4.464 14.935 -4.102 1.00 77.50 99 VAL A C 1
ATOM 791 O O . VAL A 1 99 ? 3.475 15.444 -4.616 1.00 77.50 99 VAL A O 1
ATOM 794 N N . GLY A 1 100 ? 5.106 15.507 -3.080 1.00 81.69 100 GLY A N 1
ATOM 795 C CA . GLY A 1 100 ? 4.690 16.771 -2.450 1.00 81.69 100 GLY A CA 1
ATOM 796 C C . GLY A 1 100 ? 3.889 16.635 -1.148 1.00 81.69 100 GLY A C 1
ATOM 797 O O . GLY A 1 100 ? 3.674 17.632 -0.471 1.00 81.69 100 GLY A O 1
ATOM 798 N N . ASN A 1 101 ? 3.493 15.423 -0.738 1.00 88.00 101 ASN A N 1
ATOM 799 C CA . ASN A 1 101 ? 2.892 15.189 0.579 1.00 88.00 101 ASN A CA 1
ATOM 800 C C . ASN A 1 101 ? 3.884 14.433 1.478 1.00 88.00 101 ASN A C 1
ATOM 802 O O . ASN A 1 101 ? 4.060 13.222 1.331 1.00 88.00 101 ASN A O 1
ATOM 806 N N . ALA A 1 102 ? 4.557 15.151 2.384 1.00 89.00 102 ALA A N 1
ATOM 807 C CA . ALA A 1 102 ? 5.582 14.580 3.264 1.00 89.00 102 ALA A CA 1
ATOM 808 C C . ALA A 1 102 ? 5.040 13.410 4.101 1.00 89.00 102 ALA A C 1
ATOM 810 O O . ALA A 1 102 ? 5.605 12.321 4.065 1.00 89.00 102 ALA A O 1
ATOM 811 N N . ALA A 1 103 ? 3.871 13.584 4.723 1.00 89.88 103 ALA A N 1
ATOM 812 C CA . ALA A 1 103 ? 3.246 12.556 5.549 1.00 89.88 103 ALA A CA 1
ATOM 813 C C . ALA A 1 103 ? 2.972 11.258 4.765 1.00 89.88 103 ALA A C 1
ATOM 815 O O . ALA A 1 103 ? 3.282 10.164 5.233 1.00 89.88 103 ALA A O 1
ATOM 816 N N . LYS A 1 104 ? 2.448 11.354 3.535 1.00 90.94 104 LYS A N 1
ATOM 817 C CA . LYS A 1 104 ? 2.228 10.176 2.676 1.00 90.94 104 LYS A CA 1
ATOM 818 C C . LYS A 1 104 ? 3.536 9.519 2.231 1.00 90.94 104 LYS A C 1
ATOM 820 O O . LYS A 1 104 ? 3.592 8.295 2.139 1.00 90.94 104 LYS A O 1
ATOM 825 N N . ASN A 1 105 ? 4.582 10.303 1.966 1.00 90.56 105 ASN A N 1
ATOM 826 C CA . ASN A 1 105 ? 5.902 9.739 1.673 1.00 90.56 105 ASN A CA 1
ATOM 827 C C . ASN A 1 105 ? 6.441 8.953 2.871 1.00 90.56 105 ASN A C 1
ATOM 829 O O . ASN A 1 105 ? 6.921 7.836 2.694 1.00 90.56 105 ASN A O 1
ATOM 833 N N . ASP A 1 106 ? 6.325 9.507 4.074 1.00 92.50 106 ASP A N 1
ATOM 834 C CA . ASP A 1 106 ? 6.826 8.862 5.284 1.00 92.50 106 ASP A CA 1
ATOM 835 C C . ASP A 1 106 ? 6.004 7.627 5.659 1.00 92.50 106 ASP A C 1
ATOM 837 O O . ASP A 1 106 ? 6.584 6.619 6.049 1.00 92.50 106 ASP A O 1
ATOM 841 N N . PHE A 1 107 ? 4.690 7.622 5.413 1.00 94.12 107 PHE A N 1
ATOM 842 C CA . PHE A 1 107 ? 3.875 6.410 5.526 1.00 94.12 107 PHE A CA 1
ATOM 843 C C . PHE A 1 107 ? 4.424 5.266 4.655 1.00 94.12 107 PHE A C 1
ATOM 845 O O . PHE A 1 107 ? 4.662 4.174 5.162 1.00 94.12 107 PHE A O 1
ATOM 852 N N . LEU A 1 108 ? 4.675 5.498 3.359 1.00 93.62 108 LEU A N 1
ATOM 853 C CA . LEU A 1 108 ? 5.167 4.440 2.461 1.00 93.62 108 LEU A CA 1
ATOM 854 C C . LEU A 1 108 ? 6.600 4.004 2.801 1.00 93.62 108 LEU A C 1
ATOM 856 O O . LEU A 1 108 ? 6.931 2.825 2.674 1.00 93.62 108 LEU A O 1
ATOM 860 N N . LYS A 1 109 ? 7.446 4.928 3.276 1.00 92.31 109 LYS A N 1
ATOM 861 C CA . LYS A 1 109 ? 8.758 4.570 3.837 1.00 92.31 109 LYS A CA 1
ATOM 862 C C . LYS A 1 109 ? 8.610 3.692 5.076 1.00 92.31 109 LYS A C 1
ATOM 864 O O . LYS A 1 109 ? 9.335 2.713 5.185 1.00 92.31 109 LYS A O 1
ATOM 869 N N . ASN A 1 110 ? 7.669 3.999 5.970 1.00 92.50 110 ASN A N 1
ATOM 870 C CA . ASN A 1 110 ? 7.400 3.193 7.160 1.00 92.50 110 ASN A CA 1
ATOM 871 C C . ASN A 1 110 ? 6.920 1.791 6.791 1.00 92.50 110 ASN A C 1
ATOM 873 O O . ASN A 1 110 ? 7.417 0.836 7.369 1.00 92.50 110 ASN A O 1
ATOM 877 N N . VAL A 1 111 ? 6.042 1.644 5.790 1.00 93.06 111 VAL A N 1
ATOM 878 C CA . VAL A 1 111 ? 5.660 0.318 5.268 1.00 93.06 111 VAL A CA 1
ATOM 879 C C . VAL A 1 111 ? 6.906 -0.457 4.826 1.00 93.06 111 VAL A C 1
ATOM 881 O O . VAL A 1 111 ? 7.098 -1.598 5.230 1.00 93.06 111 VAL A O 1
ATOM 884 N N . ARG A 1 112 ? 7.797 0.161 4.040 1.00 91.50 112 ARG A N 1
ATOM 885 C CA . ARG A 1 112 ? 9.032 -0.502 3.595 1.00 91.50 112 ARG A CA 1
ATOM 886 C C . ARG A 1 112 ? 9.963 -0.861 4.760 1.00 91.50 112 ARG A C 1
ATOM 888 O O . ARG A 1 112 ? 10.437 -1.987 4.826 1.00 91.50 112 ARG A O 1
ATOM 895 N N . MET A 1 113 ? 10.207 0.069 5.683 1.00 90.75 113 MET A N 1
ATOM 896 C CA . MET A 1 113 ? 11.061 -0.179 6.850 1.00 90.75 113 MET A CA 1
ATOM 897 C C . MET A 1 113 ? 10.486 -1.268 7.756 1.00 90.75 113 MET A C 1
ATOM 899 O O . MET A 1 113 ? 11.236 -2.068 8.304 1.00 90.75 113 MET A O 1
ATOM 903 N N . ASN A 1 114 ? 9.165 -1.304 7.928 1.00 89.25 114 ASN A N 1
ATOM 904 C CA . ASN A 1 114 ? 8.496 -2.346 8.694 1.00 89.25 114 ASN A CA 1
ATOM 905 C C . ASN A 1 114 ? 8.620 -3.697 7.987 1.00 89.25 114 ASN A C 1
ATOM 907 O O . ASN A 1 114 ? 8.945 -4.677 8.642 1.00 89.25 114 ASN A O 1
ATOM 911 N N . PHE A 1 115 ? 8.472 -3.749 6.659 1.00 86.81 115 PHE A N 1
ATOM 912 C CA . PHE A 1 115 ? 8.714 -4.969 5.883 1.00 86.81 115 PHE A CA 1
ATOM 913 C C . PHE A 1 115 ? 10.143 -5.504 6.079 1.00 86.81 115 PHE A C 1
ATOM 915 O O . PHE A 1 115 ? 10.315 -6.675 6.398 1.00 86.81 115 PHE A O 1
ATOM 922 N N . GLU A 1 116 ? 11.158 -4.638 5.994 1.00 83.31 116 GLU A N 1
ATOM 923 C CA . GLU A 1 116 ? 12.565 -5.007 6.235 1.00 83.31 116 GLU A CA 1
ATOM 924 C C . GLU A 1 116 ? 12.813 -5.504 7.677 1.00 83.31 116 GLU A C 1
ATOM 926 O O . GLU A 1 116 ? 13.742 -6.273 7.917 1.00 83.31 116 GLU A O 1
ATOM 931 N N . LYS A 1 117 ? 11.966 -5.102 8.636 1.00 81.44 117 LYS A N 1
ATOM 932 C CA . LYS A 1 117 ? 12.024 -5.525 10.046 1.00 81.44 117 LYS A CA 1
ATOM 933 C C . LYS A 1 117 ? 11.159 -6.751 10.369 1.00 81.44 117 LYS A C 1
ATOM 935 O O . LYS A 1 117 ? 11.409 -7.405 11.379 1.00 81.44 117 LYS A O 1
ATOM 940 N N . HIS A 1 118 ? 10.141 -7.069 9.569 1.00 63.44 118 HIS A N 1
ATOM 941 C CA . HIS A 1 118 ? 9.103 -8.056 9.898 1.00 63.44 118 HIS A CA 1
ATOM 942 C C . HIS A 1 118 ? 9.482 -9.506 9.570 1.00 63.44 118 HIS A C 1
ATOM 944 O O . HIS A 1 118 ? 8.753 -10.226 8.893 1.00 63.44 118 HIS A O 1
ATOM 950 N N . MET A 1 119 ? 10.569 -9.988 10.166 1.00 55.41 119 MET A N 1
ATOM 951 C CA . MET A 1 119 ? 10.726 -11.422 10.411 1.00 55.41 119 MET A CA 1
ATOM 952 C C . MET A 1 119 ? 10.149 -11.740 11.802 1.00 55.41 119 MET A C 1
ATOM 954 O O . MET A 1 119 ? 10.848 -11.601 12.801 1.00 55.41 119 MET A O 1
ATOM 958 N N . GLY A 1 120 ? 8.869 -12.141 11.880 1.00 55.59 120 GLY A N 1
ATOM 959 C CA . GLY A 1 120 ? 8.330 -12.844 13.063 1.00 55.59 120 GLY A CA 1
ATOM 960 C C . GLY A 1 120 ? 7.250 -12.166 13.924 1.00 55.59 120 GLY A C 1
ATOM 961 O O . GLY A 1 120 ? 7.096 -12.562 15.076 1.00 55.59 120 GLY A O 1
ATOM 962 N N . TRP A 1 121 ? 6.493 -11.179 13.431 1.00 68.56 121 TRP A N 1
ATOM 963 C CA . TRP A 1 121 ? 5.335 -10.635 14.170 1.00 68.56 121 TRP A CA 1
ATOM 964 C C . TRP A 1 121 ? 4.007 -11.197 13.647 1.00 68.56 121 TRP A C 1
ATOM 966 O O . TRP A 1 121 ? 3.758 -11.177 12.442 1.00 68.56 121 TRP A O 1
ATOM 976 N N . ASP A 1 122 ? 3.155 -11.673 14.559 1.00 76.12 122 ASP A N 1
ATOM 977 C CA . ASP A 1 122 ? 1.810 -12.168 14.251 1.00 76.12 122 ASP A CA 1
ATOM 978 C C . ASP A 1 122 ? 0.788 -11.024 14.307 1.00 76.12 122 ASP A C 1
ATOM 980 O O . ASP A 1 122 ? 0.579 -10.399 15.346 1.00 76.12 122 ASP A O 1
ATOM 984 N N . TYR A 1 123 ? 0.155 -10.766 13.164 1.00 80.12 123 TYR A N 1
ATOM 985 C CA . TYR A 1 123 ? -0.864 -9.733 12.978 1.00 80.12 123 TYR A CA 1
ATOM 986 C C . TYR A 1 123 ? -2.269 -10.301 12.719 1.00 80.12 123 TYR A C 1
ATOM 988 O O . TYR A 1 123 ? -3.192 -9.565 12.355 1.00 80.12 123 TYR A O 1
ATOM 996 N N . SER A 1 124 ? -2.456 -11.613 12.881 1.00 82.25 124 SER A N 1
ATOM 997 C CA . SER A 1 124 ? -3.688 -12.332 12.533 1.00 82.25 124 SER A CA 1
ATOM 998 C C . SER A 1 124 ? -4.945 -11.728 13.171 1.00 82.25 124 SER A C 1
ATOM 1000 O O . SER A 1 124 ? -5.960 -11.548 12.491 1.00 82.25 124 SER A O 1
ATOM 1002 N N . GLN A 1 125 ? -4.869 -11.327 14.444 1.00 84.81 125 GLN A N 1
ATOM 1003 C CA . GLN A 1 125 ? -5.989 -10.710 15.158 1.00 84.81 125 GLN A CA 1
ATOM 1004 C C . GLN A 1 125 ? -6.385 -9.347 14.579 1.00 84.81 125 GLN A C 1
ATOM 1006 O O . GLN A 1 125 ? -7.573 -9.104 14.356 1.00 84.81 125 GLN A O 1
ATOM 1011 N N . GLN A 1 126 ? -5.425 -8.461 14.286 1.00 85.00 126 GLN A N 1
ATOM 1012 C CA . GLN A 1 126 ? -5.754 -7.163 13.687 1.00 85.00 126 GLN A CA 1
ATOM 1013 C C . GLN A 1 126 ? -6.304 -7.330 12.265 1.00 85.00 126 GLN A C 1
ATOM 1015 O O . GLN A 1 126 ? -7.236 -6.629 11.879 1.00 85.00 126 GLN A O 1
ATOM 1020 N N . VAL A 1 127 ? -5.789 -8.288 11.487 1.00 84.56 127 VAL A N 1
ATOM 1021 C CA . VAL A 1 127 ? -6.309 -8.581 10.141 1.00 84.56 127 VAL A CA 1
ATOM 1022 C C . VAL A 1 127 ? -7.767 -9.041 10.204 1.00 84.56 127 VAL A C 1
ATOM 1024 O O . VAL A 1 127 ? -8.590 -8.576 9.412 1.00 84.56 127 VAL A O 1
ATOM 1027 N N . ALA A 1 128 ? -8.116 -9.898 11.167 1.00 86.25 128 ALA A N 1
ATOM 1028 C CA . ALA A 1 128 ? -9.494 -10.332 11.381 1.00 86.25 128 ALA A CA 1
ATOM 1029 C C . ALA A 1 128 ? -10.422 -9.160 11.750 1.00 86.25 128 ALA A C 1
ATOM 1031 O O . ALA A 1 128 ? -11.520 -9.052 11.201 1.00 86.25 128 ALA A O 1
ATOM 1032 N N . GLN A 1 129 ? -9.964 -8.245 12.612 1.00 87.88 129 GLN A N 1
ATOM 1033 C CA . GLN A 1 129 ? -10.711 -7.030 12.959 1.00 87.88 129 GLN A CA 1
ATOM 1034 C C . GLN A 1 129 ? -10.967 -6.151 11.729 1.00 87.88 129 GLN A C 1
ATOM 1036 O O . GLN A 1 129 ? -12.104 -5.747 11.495 1.00 87.88 129 GLN A O 1
ATOM 1041 N N . ILE A 1 130 ? -9.952 -5.918 10.891 1.00 90.12 130 ILE A N 1
ATOM 1042 C CA . ILE A 1 130 ? -10.116 -5.128 9.661 1.00 90.12 130 ILE A CA 1
ATOM 1043 C C . ILE A 1 130 ? -11.091 -5.802 8.687 1.00 90.12 130 ILE A C 1
ATOM 1045 O O . ILE A 1 130 ? -11.941 -5.124 8.109 1.00 90.12 130 ILE A O 1
ATOM 1049 N N . ARG A 1 131 ? -11.034 -7.131 8.527 1.00 89.00 131 ARG A N 1
ATOM 1050 C CA . ARG A 1 131 ? -12.004 -7.869 7.697 1.00 89.00 131 ARG A CA 1
ATOM 1051 C C . ARG A 1 131 ? -13.440 -7.685 8.216 1.00 89.00 131 ARG A C 1
ATOM 1053 O O . ARG A 1 131 ? -14.351 -7.469 7.417 1.00 89.00 131 ARG A O 1
ATOM 1060 N N . ALA A 1 132 ? -13.641 -7.694 9.535 1.00 87.38 132 ALA A N 1
ATOM 1061 C CA . ALA A 1 132 ? -14.944 -7.418 10.143 1.00 87.38 132 ALA A CA 1
ATOM 1062 C C . ALA A 1 132 ? -15.407 -5.963 9.915 1.00 87.38 132 ALA A C 1
ATOM 1064 O O . ALA A 1 132 ? -16.564 -5.746 9.552 1.00 87.38 132 ALA A O 1
ATOM 1065 N N . GLU A 1 133 ? -14.512 -4.973 10.046 1.00 87.50 133 GLU A N 1
ATOM 1066 C CA . GLU A 1 133 ? -14.813 -3.567 9.722 1.00 87.50 133 GLU A CA 1
ATOM 1067 C C . GLU A 1 133 ? -15.271 -3.400 8.264 1.00 87.50 133 GLU A C 1
ATOM 1069 O O . GLU A 1 133 ? -16.212 -2.655 7.980 1.00 87.50 133 GLU A O 1
ATOM 1074 N N . MET A 1 134 ? -14.607 -4.084 7.327 1.00 86.88 134 MET A N 1
ATOM 1075 C CA . MET A 1 134 ? -14.954 -4.040 5.904 1.00 86.88 134 MET A CA 1
ATOM 1076 C C . MET A 1 134 ? -16.353 -4.614 5.646 1.00 86.88 134 MET A C 1
ATOM 1078 O O . MET A 1 134 ? -17.136 -4.015 4.905 1.00 86.88 134 MET A O 1
ATOM 1082 N N . ALA A 1 135 ? -16.696 -5.730 6.296 1.00 83.56 135 ALA A N 1
ATOM 1083 C CA . ALA A 1 135 ? -18.016 -6.348 6.181 1.00 83.56 135 ALA A CA 1
ATOM 1084 C C . ALA A 1 135 ? -19.143 -5.438 6.705 1.00 83.56 135 ALA A C 1
ATOM 1086 O O . ALA A 1 135 ? -20.207 -5.369 6.094 1.00 83.56 135 ALA A O 1
ATOM 1087 N N . GLN A 1 136 ? -18.909 -4.701 7.797 1.00 80.12 136 GLN A N 1
ATOM 1088 C CA . GLN A 1 136 ? -19.899 -3.773 8.357 1.00 80.12 136 GLN A CA 1
ATOM 1089 C C . GLN A 1 136 ? -20.164 -2.561 7.457 1.00 80.12 136 GLN A C 1
ATOM 1091 O O . GLN A 1 136 ? -21.294 -2.098 7.394 1.00 80.12 136 GLN A O 1
ATOM 1096 N N . LYS A 1 137 ? -19.154 -2.066 6.733 1.00 68.56 137 LYS A N 1
ATOM 1097 C CA . LYS A 1 137 ? -19.298 -0.913 5.822 1.00 68.56 137 LYS A CA 1
ATOM 1098 C C . LYS A 1 137 ? -19.963 -1.237 4.482 1.00 68.56 137 LYS A C 1
ATOM 1100 O O . LYS A 1 137 ? -20.194 -0.323 3.697 1.00 68.56 137 LYS A O 1
ATOM 1105 N N . THR A 1 138 ? -20.202 -2.516 4.200 1.00 60.56 138 THR A N 1
ATOM 1106 C CA . THR A 1 138 ? -20.831 -2.979 2.950 1.00 60.56 138 THR A CA 1
ATOM 1107 C C . THR A 1 138 ? -22.339 -3.236 3.123 1.00 60.56 138 THR A C 1
ATOM 1109 O O . THR A 1 138 ? -23.017 -3.532 2.142 1.00 60.56 138 THR A O 1
ATOM 1112 N N . LYS A 1 139 ? -22.866 -3.121 4.351 1.00 46.34 139 LYS A N 1
ATOM 1113 C CA . LYS A 1 139 ? -24.305 -3.105 4.658 1.00 46.34 139 LYS A CA 1
ATOM 1114 C C . LYS A 1 139 ? -24.819 -1.673 4.727 1.00 46.34 139 LYS A C 1
ATOM 1116 O O . LYS A 1 139 ? -25.991 -1.485 4.348 1.00 46.34 139 LYS A O 1
#

Radius of gyration: 14.65 Å; chains: 1; bounding box: 43×32×35 Å

Secondary structure (DSSP, 8-state):
-------------------PPPPTTHHHHHHHHHHTEEEEEEEE-TTS-EEEEEEESSTTHHHHHHHHHHHTT---EEEEE-TTSS-EEEEEEEGGGTTT-HHHHHHHHHHHHHHHH-SS---HHHHHHHHHHHHHTT-

pLDDT: mean 80.92, std 14.05, range [32.59, 94.12]

=== Feature glossary ===
The record interleaves many kinds of information about one protein. Here is each kind framed as the question it answers.

Q: Are the domains correctly placed relative to each other?
A: Predicted aligned error is AlphaFold's pairwise confidence. Unlike pLDDT (per-residue), PAE is per-residue-pair and captures whether two parts of the structure are correctly placed relative to each other. Units are ångströms of expected positional error.

Q: Which residues are in helices, strands, or loops?
A: Eight-state secondary structure (DSSP): H is the canonical α-helix, G the tighter 3₁₀-helix, I the wider π-helix; E/B are β-structure, T and S are turns and bends, and '-' is everything else. DSSP derives these from the pattern of main-chain N–H···O=C hydrogen bonds, not from the sequence.

Q: What if only a Cα trace is available?
A: P-SEA three-state annotation labels each residue as helix, strand, or coil based purely on the geometry of the Cα trace. It serves as a fallback when the full backbone (and thus DSSP) is unavailable.

Q: What are the backbone torsion angles?
A: φ (phi) and ψ (psi) are the two rotatable backbone dihedrals per residue: φ is the C(i-1)–N–Cα–C torsion, ψ is the N–Cα–C–N(i+1) torsion, both in degrees on (−1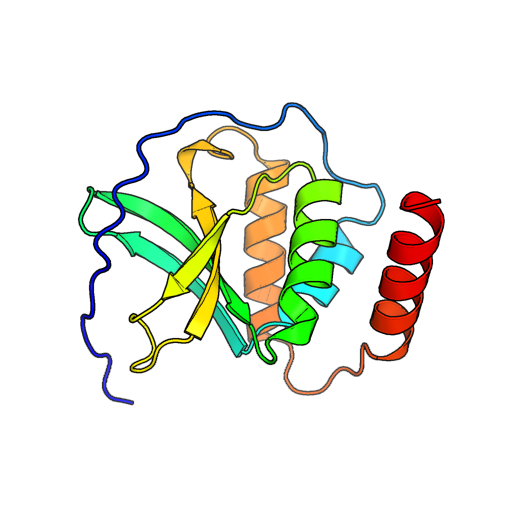80°, 180°]. α-helical residues cluster near (−60°, −45°); β-strand residues near (−120°, +130°). A Ramachandran plot is simply a scatter of (φ, ψ) for every residue.

Q: What known structures does this most resemble?
A: Structural nearest neighbors (via Foldseek easy-search vs the PDB). Reported per hit: target PDB id, E-value, and alignment TM-score. A TM-score above ~0.5 is the conventional threshold for 'same fold'.

Q: What family and function is it annotated with?
A: Database cross-references. InterPro integrates a dozen domain/family signature databases into unified entries with residue-range hits. GO terms attach function/process/location labels with evidence codes. CATH codes position the fold in a four-level structural taxonomy. Organism is the NCBI-taxonomy species name.

Q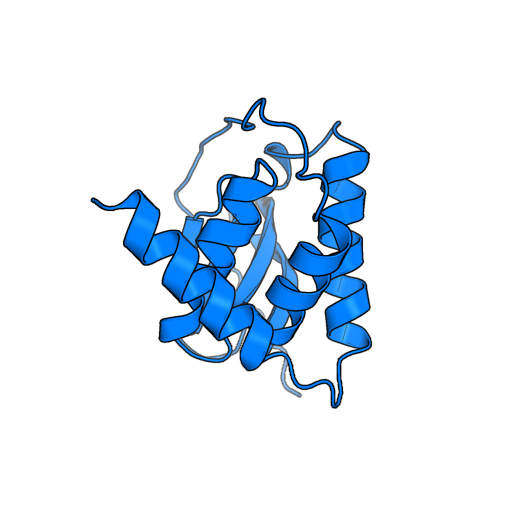: Which residues are buried vs exposed?
A: Solvent accessibility: the surface area of each residue that a 1.4 Å water probe can touch, in Å². When only backbone atoms are present the absolute values are lower than full-atom SASA (side chains contribute most of the area) and are flagged as backbone-only.

Q: What do the diagnostic plots show?
A: Three diagnostic plots accompany the record. The Cα contact map visualizes the tertiary structure as a 2D adjacency matrix (8 Å cutoff, sequence-local contacts suppressed). The Ramachandran plot shows the distribution of backbone (φ, ψ) torsions, with points in the α and β basins reflecting secondary structure content. The PAE plot shows AlphaFold's inter-residue confidence as a color matrix.

Q: What is the amino-acid chain?
A: The amino-acid sequence is the protein's primary structure: the linear order of residues from the N-terminus to the C-terminus, written in one-letter code. Everything else here — the 3D coordinates, the secondary structure, the domain annotations — is ultimately a consequence of this string.

Q: What do the rendered images show?
A: The six renders are orthographic views along the three Cartesian axes in both directions. Representation (cartoon, sticks, or surface) and color scheme (sequence-rainbow or by-chain) vary across proteins so the training set covers all the common visualization conventions.

Q: Where is each backbone atom in 3D?
A: The mmCIF table is the protein's shape written out atom by atom. For each backbone N, Cα, C, and carbonyl O, it records an (x, y, z) coordinate triple in Å plus the residue type, chain letter, and residue number.

Q: How mobile is each atom in the crystal?
A: For experimental (PDB) structures, the B-factor (temperature factor) quantifies the positional spread of each atom in the crystal — a combination of thermal vibration and static disorder — in units of Å². High B-factors mark flexible loops or poorly resolved regions; low B-factors mark the rigid, well-ordered core.

Q: How big and how compact is the whole molecule?
A: Three whole-structure scalars: the radius of gyration (RMS distance of Cα from centroid, in Å), the count of Cα–Cα contacts (pairs closer than 8 Å and separated by more than four residues in sequence — i.e. tertiary, not local, contacts), and the bounding-box dimensions. Together they distinguish compact globular folds from extended fibres or disordered chains.

Q: What does the local fold look like, residue by residue?
A: A 3Di character summarizes, for each residue, the relative orientation of the Cα frame of its nearest spatial neighbor. Because it encodes fold topology rather than chemistry, 3Di alignments detect remote structural similarity that sequence alignment misses.

Q: How confident is the AlphaFold model at each residue?
A: For AlphaFold models, the B-factor field carries pLDDT — the model's own estimate of local accuracy on a 0–100 scale. Regions with pLDDT<50 should be treated as essentially unmodeled; they often correspond to intrinsically disordered segments.